Protein AF-A0A1X0Y5N6-F1 (afdb_monomer_lite)

Foldseek 3Di:
DKDKDKDKFFADPPCNVVRVVVSVVVVVVCCVPPAPFWDDKDKDFDDDPNDGGMIMIMTIGDD

Radius of gyration: 12.86 Å; chains: 1; bounding box: 25×18×35 Å

Secondary structure (DSSP, 8-state):
-EEEEEEEEE--TTTHHHHHHHHHHHHHHHHHHH-SEEEEEEEEEEEETTEEEEEEEEEEEE-

Structure (mmCIF, N/CA/C/O backbone):
data_AF-A0A1X0Y5N6-F1
#
_entry.id   AF-A0A1X0Y5N6-F1
#
loop_
_atom_site.group_PDB
_atom_site.id
_atom_site.type_symbol
_atom_site.label_atom_id
_atom_site.label_alt_id
_atom_site.label_comp_id
_atom_site.label_asym_id
_atom_site.label_entity_id
_atom_site.label_seq_id
_atom_site.pdbx_PDB_ins_code
_atom_site.Cartn_x
_atom_site.Cartn_y
_atom_site.Cartn_z
_atom_site.occupancy
_atom_site.B_iso_or_equiv
_atom_site.auth_seq_id
_atom_site.auth_comp_id
_atom_site.auth_asym_id
_atom_site.auth_atom_id
_atom_site.pdbx_PDB_model_num
ATOM 1 N N . MET A 1 1 ? -5.893 5.636 18.568 1.00 94.88 1 MET A N 1
ATOM 2 C CA . MET A 1 1 ? -5.037 6.840 18.330 1.00 94.88 1 MET A CA 1
ATOM 3 C C . MET A 1 1 ? -4.757 6.950 16.835 1.00 94.88 1 MET A C 1
ATOM 5 O O . MET A 1 1 ? -4.605 5.901 16.230 1.00 94.88 1 MET A O 1
ATOM 9 N N . ILE A 1 2 ? -4.678 8.144 16.224 1.00 98.00 2 ILE A N 1
ATOM 10 C CA . ILE A 1 2 ? -4.322 8.244 14.789 1.00 98.00 2 ILE A CA 1
ATOM 11 C C . ILE A 1 2 ? -2.836 7.916 14.608 1.00 98.00 2 ILE A C 1
ATOM 13 O O . ILE A 1 2 ? -1.989 8.479 15.301 1.00 98.00 2 ILE A O 1
ATOM 17 N N . GLN A 1 3 ? -2.533 7.005 13.691 1.00 98.50 3 GLN A N 1
ATOM 18 C CA . GLN A 1 3 ? -1.200 6.514 13.355 1.00 98.50 3 GLN A CA 1
ATOM 19 C C . GLN A 1 3 ? -0.976 6.569 11.838 1.00 98.50 3 GLN A C 1
ATOM 21 O O . GLN A 1 3 ? -1.924 6.574 11.048 1.00 98.50 3 GLN A O 1
ATOM 26 N N . VAL A 1 4 ? 0.295 6.591 11.432 1.00 98.31 4 VAL A N 1
ATOM 27 C CA . VAL A 1 4 ? 0.715 6.562 10.025 1.00 98.31 4 VAL A CA 1
ATOM 28 C C . VAL A 1 4 ? 1.771 5.478 9.846 1.00 98.31 4 VAL A C 1
ATOM 30 O O . VAL A 1 4 ? 2.714 5.395 10.633 1.00 98.31 4 VAL A O 1
ATOM 33 N N . LYS A 1 5 ? 1.627 4.649 8.811 1.00 98.44 5 LYS A N 1
ATOM 34 C CA . LYS A 1 5 ? 2.622 3.644 8.421 1.00 98.44 5 LYS A CA 1
ATOM 35 C C . LYS A 1 5 ? 2.811 3.635 6.911 1.00 98.44 5 LYS A C 1
ATOM 37 O O . LYS A 1 5 ? 1.844 3.758 6.166 1.00 98.44 5 LYS A O 1
ATOM 42 N N . THR A 1 6 ? 4.050 3.463 6.465 1.00 98.31 6 THR A N 1
ATOM 43 C CA . THR A 1 6 ? 4.397 3.346 5.048 1.00 98.31 6 THR A CA 1
ATOM 44 C C . THR A 1 6 ? 4.889 1.942 4.714 1.00 98.31 6 THR A C 1
ATOM 46 O O . THR A 1 6 ? 5.501 1.257 5.537 1.00 98.31 6 THR A O 1
ATOM 49 N N . PHE A 1 7 ? 4.610 1.517 3.488 1.00 98.44 7 PHE A N 1
ATOM 50 C CA . PHE A 1 7 ? 5.044 0.259 2.902 1.00 98.44 7 PHE A CA 1
ATOM 51 C C . PHE A 1 7 ? 5.716 0.576 1.571 1.00 98.44 7 PHE A C 1
ATOM 53 O O . PHE A 1 7 ? 5.159 1.320 0.771 1.00 98.44 7 PHE A O 1
ATOM 60 N N . GLY A 1 8 ? 6.909 0.035 1.343 1.00 97.25 8 GLY A N 1
ATOM 61 C CA . GLY A 1 8 ? 7.605 0.134 0.062 1.00 97.25 8 GLY A CA 1
ATOM 62 C C . GLY A 1 8 ? 7.626 -1.211 -0.654 1.00 97.25 8 GLY A C 1
ATOM 63 O O . GLY A 1 8 ? 7.701 -2.252 0.007 1.00 97.25 8 GLY A O 1
ATOM 64 N N . GLU A 1 9 ? 7.578 -1.176 -1.980 1.00 98.12 9 GLU A N 1
ATOM 65 C CA . GLU A 1 9 ? 7.791 -2.326 -2.861 1.00 98.12 9 GLU A CA 1
ATOM 66 C C . GLU A 1 9 ? 8.618 -1.883 -4.082 1.00 98.12 9 GLU A C 1
ATOM 68 O O . GLU A 1 9 ? 8.205 -0.945 -4.772 1.00 98.12 9 GLU A O 1
ATOM 73 N N . PRO A 1 10 ? 9.788 -2.485 -4.360 1.00 97.56 10 PRO A N 1
ATOM 74 C CA . PRO A 1 10 ? 10.478 -2.271 -5.627 1.00 97.56 10 PRO A CA 1
ATOM 75 C C . PRO A 1 10 ? 9.658 -2.868 -6.776 1.00 97.56 10 PRO A C 1
ATOM 77 O O . PRO A 1 10 ? 9.093 -3.947 -6.646 1.00 97.56 10 PRO A O 1
ATOM 80 N N . LEU A 1 11 ? 9.621 -2.183 -7.916 1.00 97.69 11 LEU A N 1
ATOM 81 C CA . LEU A 1 11 ? 8.925 -2.658 -9.107 1.00 97.69 11 LEU A CA 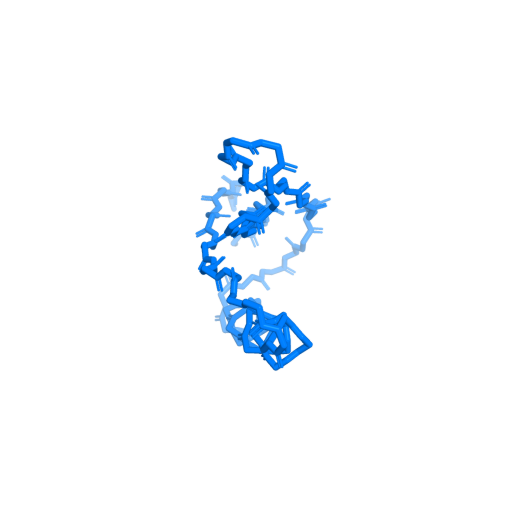1
ATOM 82 C C . LEU A 1 11 ? 9.938 -3.002 -10.193 1.00 97.69 11 LEU A C 1
ATOM 84 O O . LEU A 1 11 ? 10.637 -2.126 -10.708 1.00 97.69 11 LEU A O 1
ATOM 88 N N . GLN A 1 12 ? 10.019 -4.283 -10.546 1.00 95.56 12 GLN A N 1
ATOM 89 C CA . GLN A 1 12 ? 10.913 -4.768 -11.591 1.00 95.56 12 GLN A CA 1
ATOM 90 C C . GLN A 1 12 ? 10.160 -4.960 -12.917 1.00 95.56 12 GLN A C 1
ATOM 92 O O . GLN A 1 12 ? 8.984 -5.351 -12.928 1.00 95.56 12 GLN A O 1
ATOM 97 N N . PRO A 1 13 ? 10.835 -4.759 -14.068 1.00 93.50 13 PRO A N 1
ATOM 98 C CA . PRO A 1 13 ? 10.251 -5.050 -15.371 1.00 93.50 13 PRO A CA 1
ATOM 99 C C . PRO A 1 13 ? 9.669 -6.466 -15.425 1.00 93.50 13 PRO A C 1
ATOM 101 O O . PRO A 1 13 ? 10.320 -7.436 -15.034 1.00 93.50 13 PRO A O 1
ATOM 104 N N . PHE A 1 14 ? 8.432 -6.572 -15.916 1.00 95.44 14 PHE A N 1
ATOM 105 C CA . PHE A 1 14 ? 7.668 -7.822 -16.040 1.00 95.44 14 PHE A CA 1
ATOM 106 C C . PHE A 1 14 ? 7.318 -8.542 -14.724 1.00 95.44 14 PHE A C 1
ATOM 108 O O . PHE A 1 14 ? 6.784 -9.651 -14.773 1.00 95.44 14 PHE A O 1
ATOM 115 N N . LYS A 1 15 ? 7.549 -7.927 -13.557 1.00 97.31 15 LYS A N 1
ATOM 116 C CA . LYS A 1 15 ? 7.164 -8.488 -12.247 1.00 97.31 15 LYS A CA 1
ATOM 117 C C . LYS A 1 15 ? 6.117 -7.674 -11.494 1.00 97.31 15 LYS A C 1
ATOM 119 O O . LYS A 1 15 ? 5.519 -8.200 -10.558 1.00 97.31 15 LYS A O 1
ATOM 124 N N . THR A 1 16 ? 5.809 -6.472 -11.981 1.00 96.50 16 THR A N 1
ATOM 125 C CA . THR A 1 16 ? 4.945 -5.484 -11.322 1.00 96.50 16 THR A CA 1
ATOM 126 C C . THR A 1 16 ? 3.650 -6.056 -10.756 1.00 96.50 16 THR A C 1
ATOM 128 O O . THR A 1 16 ? 3.303 -5.747 -9.626 1.00 96.50 16 THR A O 1
ATOM 131 N N . ARG A 1 17 ? 2.928 -6.913 -11.495 1.00 97.50 17 ARG A N 1
ATOM 132 C CA . ARG A 1 17 ? 1.665 -7.480 -10.989 1.00 97.50 17 ARG A CA 1
ATOM 133 C C . ARG A 1 17 ? 1.873 -8.274 -9.699 1.00 97.50 17 ARG A C 1
ATOM 135 O O . ARG A 1 17 ? 1.135 -8.074 -8.745 1.00 97.50 17 ARG A O 1
ATOM 142 N N . ARG A 1 18 ? 2.880 -9.149 -9.678 1.00 98.31 18 ARG A N 1
ATOM 143 C CA . ARG A 1 18 ? 3.184 -9.979 -8.511 1.00 98.31 18 ARG A CA 1
ATOM 144 C C . ARG A 1 18 ? 3.640 -9.116 -7.337 1.00 98.31 18 ARG A C 1
ATOM 146 O O . ARG A 1 18 ? 3.193 -9.326 -6.224 1.00 98.31 18 ARG A O 1
ATOM 153 N N . 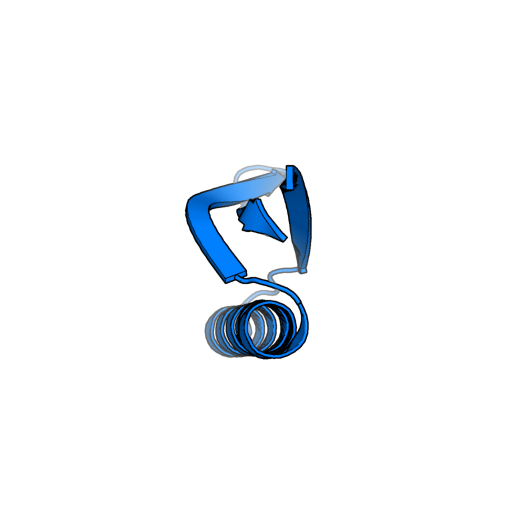GLU A 1 19 ? 4.492 -8.133 -7.602 1.00 98.44 19 GLU A N 1
ATOM 154 C CA . GLU A 1 19 ? 5.013 -7.220 -6.577 1.00 98.44 19 GLU A CA 1
ATOM 155 C C . GLU A 1 19 ? 3.884 -6.380 -5.952 1.00 98.44 19 GLU A C 1
ATOM 157 O O . GLU A 1 19 ? 3.815 -6.233 -4.736 1.00 98.44 19 GLU A O 1
ATOM 162 N N . LEU A 1 20 ? 2.925 -5.903 -6.754 1.00 98.12 20 LEU A N 1
ATOM 163 C CA . LEU A 1 20 ? 1.743 -5.211 -6.232 1.00 98.12 20 LEU A CA 1
ATOM 164 C C . LEU A 1 20 ? 0.824 -6.142 -5.423 1.00 98.12 20 LEU A C 1
ATOM 166 O O . LEU A 1 20 ? 0.314 -5.729 -4.385 1.00 98.12 20 LEU A O 1
ATOM 170 N N . GLU A 1 21 ? 0.651 -7.398 -5.843 1.00 98.38 21 GLU A N 1
ATOM 171 C CA . GLU A 1 21 ? -0.086 -8.409 -5.066 1.00 98.38 21 GLU A CA 1
ATOM 172 C C . GLU A 1 21 ? 0.604 -8.707 -3.719 1.00 98.38 21 GLU A C 1
ATOM 174 O O . GLU A 1 21 ? -0.060 -8.831 -2.688 1.00 98.38 21 GLU A O 1
ATOM 179 N N . GLU A 1 22 ? 1.937 -8.774 -3.701 1.00 98.31 22 GLU A N 1
ATOM 180 C CA . GLU A 1 22 ? 2.747 -8.960 -2.491 1.00 98.31 22 GLU A CA 1
ATOM 181 C C . GLU A 1 22 ? 2.660 -7.738 -1.554 1.00 98.31 22 GLU A C 1
ATOM 183 O O . GLU A 1 22 ? 2.518 -7.896 -0.335 1.00 98.31 22 GLU A O 1
ATOM 188 N N . LEU A 1 23 ? 2.680 -6.517 -2.102 1.00 98.44 23 LEU A N 1
ATOM 189 C CA . LEU A 1 23 ? 2.448 -5.280 -1.351 1.00 98.44 23 LEU A CA 1
ATOM 190 C C . LEU A 1 23 ? 1.049 -5.265 -0.716 1.00 98.44 23 LEU A C 1
ATOM 192 O O . LEU A 1 23 ? 0.928 -5.007 0.485 1.00 98.44 23 LEU A O 1
ATOM 196 N N . ASP A 1 24 ? 0.010 -5.587 -1.489 1.00 98.25 24 ASP A N 1
ATOM 197 C CA . ASP A 1 24 ? -1.373 -5.672 -1.008 1.00 98.25 24 ASP A CA 1
ATOM 198 C C . ASP A 1 24 ? -1.510 -6.695 0.121 1.00 98.25 24 ASP A C 1
ATOM 200 O O . ASP A 1 24 ? -2.101 -6.396 1.162 1.00 98.25 24 ASP A O 1
ATOM 204 N N . ALA A 1 25 ? -0.927 -7.885 -0.041 1.00 98.56 25 ALA A N 1
ATOM 205 C CA . ALA A 1 25 ? -0.973 -8.933 0.972 1.0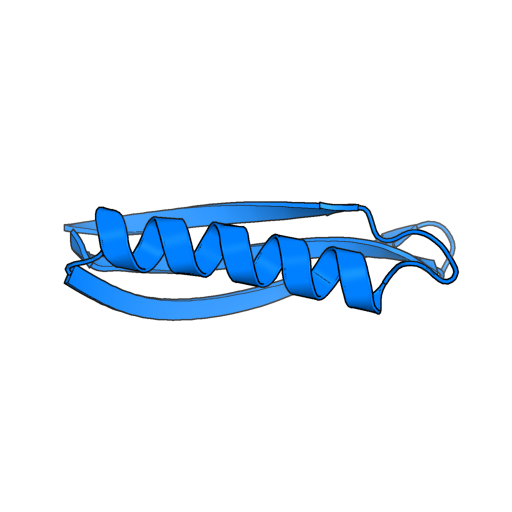0 98.56 25 ALA A CA 1
ATOM 206 C C . ALA A 1 25 ? -0.355 -8.473 2.303 1.00 98.56 25 ALA A C 1
ATOM 208 O O . ALA A 1 25 ? -0.958 -8.666 3.362 1.00 98.56 25 ALA A O 1
ATOM 209 N N . ARG A 1 26 ? 0.809 -7.806 2.262 1.00 98.44 26 ARG A N 1
ATOM 210 C CA . ARG A 1 26 ? 1.474 -7.276 3.468 1.00 98.44 26 ARG A CA 1
ATOM 211 C C . ARG A 1 26 ? 0.659 -6.179 4.149 1.00 98.44 26 ARG A C 1
ATOM 213 O O . ARG A 1 26 ? 0.578 -6.153 5.377 1.00 98.44 26 ARG A O 1
ATOM 220 N N . VAL A 1 27 ? 0.060 -5.279 3.372 1.00 98.50 27 VAL A N 1
ATOM 221 C CA . VAL A 1 27 ? -0.780 -4.197 3.907 1.00 98.50 27 VAL A CA 1
ATOM 222 C C . VAL A 1 27 ? -2.042 -4.775 4.543 1.00 98.50 27 VAL A C 1
ATOM 224 O O . VAL A 1 27 ? -2.376 -4.406 5.666 1.00 98.50 27 VAL A O 1
ATOM 227 N N . ASN A 1 28 ? -2.702 -5.723 3.879 1.00 98.38 28 ASN A N 1
ATOM 228 C CA . ASN A 1 28 ? -3.915 -6.360 4.388 1.00 98.38 28 ASN A CA 1
ATOM 229 C C . ASN A 1 28 ? -3.656 -7.160 5.669 1.00 98.38 28 ASN A C 1
ATOM 231 O O . ASN A 1 28 ? -4.425 -7.028 6.619 1.00 98.38 28 ASN A O 1
ATOM 235 N N . ALA A 1 29 ? -2.559 -7.923 5.735 1.00 98.62 29 ALA A N 1
ATOM 236 C CA . ALA A 1 29 ? -2.164 -8.622 6.959 1.00 98.62 29 ALA A CA 1
ATOM 237 C C . ALA A 1 29 ? -1.974 -7.637 8.123 1.00 98.62 29 ALA A C 1
ATOM 239 O O . ALA A 1 29 ? -2.541 -7.819 9.199 1.00 98.62 29 ALA A O 1
ATOM 240 N N . PHE A 1 30 ? -1.271 -6.525 7.877 1.00 98.62 30 PHE A N 1
ATOM 241 C CA . PHE A 1 30 ? -1.095 -5.483 8.884 1.00 98.62 30 PHE A CA 1
ATOM 242 C C . PHE A 1 30 ? -2.427 -4.873 9.343 1.00 98.62 30 PHE A C 1
ATOM 244 O O . PHE A 1 30 ? -2.609 -4.666 10.543 1.00 98.62 30 PHE A O 1
ATOM 251 N N . VAL A 1 31 ? -3.347 -4.597 8.410 1.00 98.38 31 VAL A N 1
ATOM 252 C CA . VAL A 1 31 ? -4.671 -4.036 8.718 1.00 98.38 31 VAL A CA 1
ATOM 253 C C . VAL A 1 31 ? -5.475 -4.979 9.609 1.00 98.38 31 VAL A C 1
ATOM 255 O O . VAL A 1 31 ? -5.976 -4.545 10.641 1.00 98.38 31 VAL A O 1
ATOM 258 N N . VAL A 1 32 ? -5.553 -6.264 9.258 1.00 98.38 32 VAL A N 1
ATOM 259 C CA . VAL A 1 32 ? -6.313 -7.261 10.031 1.00 98.38 32 VAL A CA 1
ATOM 260 C C . VAL A 1 32 ? -5.778 -7.405 11.457 1.00 98.38 32 VAL A C 1
ATOM 262 O O . VAL A 1 32 ? -6.557 -7.561 12.393 1.00 98.38 32 VAL A O 1
ATOM 265 N N . GLU A 1 33 ? -4.459 -7.345 11.628 1.00 97.94 33 GLU A N 1
ATOM 266 C CA . GLU A 1 33 ? -3.815 -7.587 12.920 1.00 97.94 33 GLU A CA 1
ATOM 267 C C . GLU A 1 33 ? -3.757 -6.351 13.832 1.00 97.94 33 GLU A C 1
ATOM 269 O O . GLU A 1 33 ? -3.746 -6.503 15.052 1.00 97.94 33 GLU A O 1
ATOM 274 N N . ASN A 1 34 ? -3.678 -5.135 13.272 1.00 97.81 34 ASN A N 1
ATOM 275 C CA . ASN A 1 34 ? -3.259 -3.948 14.035 1.00 97.81 34 ASN A CA 1
ATOM 276 C C . ASN A 1 34 ? -4.186 -2.730 13.908 1.00 97.81 34 ASN A C 1
ATOM 278 O O . ASN A 1 34 ? -3.938 -1.724 14.573 1.00 97.81 34 ASN A O 1
ATOM 282 N N . VAL A 1 35 ? -5.198 -2.757 13.037 1.00 98.19 35 VAL A N 1
ATOM 283 C CA . VAL A 1 35 ? -5.964 -1.554 12.678 1.00 98.19 35 VAL A CA 1
ATOM 284 C C . VAL A 1 35 ? -7.423 -1.677 13.104 1.00 98.19 35 VAL A C 1
ATOM 286 O O . VAL A 1 35 ? -8.150 -2.534 12.613 1.00 98.19 35 VAL A O 1
ATOM 289 N N . ALA A 1 36 ? -7.886 -0.757 13.954 1.00 98.12 36 ALA A N 1
ATOM 290 C CA . ALA A 1 36 ? -9.297 -0.646 14.322 1.00 98.12 36 ALA A CA 1
ATOM 291 C C . ALA A 1 36 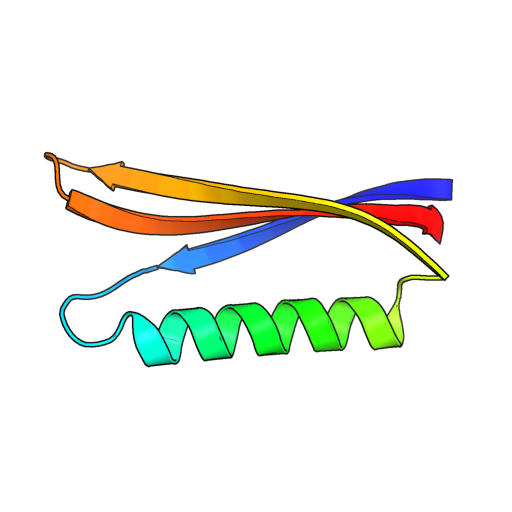? -10.123 0.035 13.217 1.00 98.12 36 ALA A C 1
ATOM 293 O O . ALA A 1 36 ? -11.255 -0.362 12.939 1.00 98.12 36 ALA A O 1
ATOM 294 N N . ARG A 1 37 ? -9.557 1.062 12.565 1.00 98.31 37 ARG A N 1
ATOM 295 C CA . ARG A 1 37 ? -10.202 1.778 11.455 1.00 98.31 37 ARG A CA 1
ATOM 296 C C . ARG A 1 37 ? -9.184 2.342 10.472 1.00 98.31 37 ARG A C 1
ATOM 298 O O . ARG A 1 37 ? -8.260 3.049 10.862 1.00 98.31 37 ARG A O 1
ATOM 305 N N . VAL A 1 38 ? -9.400 2.108 9.180 1.00 98.38 38 VAL A N 1
ATOM 306 C CA . VAL A 1 38 ? -8.643 2.775 8.111 1.00 98.38 38 VAL A CA 1
ATOM 307 C C . VAL A 1 38 ? -9.222 4.171 7.873 1.00 98.38 38 VAL A C 1
ATOM 309 O O . VAL A 1 38 ? -10.428 4.321 7.671 1.00 98.38 38 VAL A O 1
ATOM 312 N N . ILE A 1 39 ? -8.363 5.191 7.896 1.00 98.56 39 ILE A N 1
ATOM 313 C CA . ILE A 1 39 ? -8.724 6.583 7.593 1.00 98.56 39 ILE A CA 1
ATOM 314 C C . ILE A 1 39 ? -8.418 6.898 6.128 1.00 98.56 39 ILE A C 1
ATOM 316 O O . ILE A 1 39 ? -9.246 7.487 5.438 1.00 98.56 39 ILE A O 1
ATOM 320 N N . SER A 1 40 ? -7.225 6.535 5.653 1.00 98.44 40 SER A N 1
ATOM 321 C CA . SER A 1 40 ? -6.787 6.826 4.286 1.00 98.44 40 SER A CA 1
ATOM 322 C C . SER A 1 40 ? -5.717 5.847 3.819 1.00 98.44 40 SER A C 1
ATOM 324 O O . SER A 1 40 ? -4.898 5.382 4.615 1.00 98.44 40 SER A O 1
ATOM 326 N N . VAL A 1 41 ? -5.713 5.583 2.514 1.00 98.25 41 VAL A N 1
ATOM 327 C CA . VAL A 1 41 ? -4.672 4.847 1.794 1.00 98.25 41 VAL A CA 1
ATOM 328 C C . VAL A 1 41 ? -4.247 5.703 0.606 1.00 98.25 41 VAL A C 1
ATOM 330 O O . VAL A 1 41 ? -5.104 6.224 -0.110 1.00 98.25 41 VAL A O 1
ATOM 333 N N . GLN A 1 42 ? -2.944 5.884 0.413 1.00 98.31 42 GLN A N 1
ATOM 334 C CA . GLN A 1 42 ? -2.383 6.658 -0.696 1.00 98.31 42 GLN A CA 1
ATOM 335 C C . GLN A 1 42 ? -1.178 5.938 -1.285 1.00 98.31 42 GLN A C 1
ATOM 337 O O . GLN A 1 42 ? -0.311 5.493 -0.534 1.00 98.31 42 GLN A O 1
ATOM 342 N N . ASP A 1 43 ? -1.107 5.898 -2.610 1.00 98.00 43 ASP A N 1
ATOM 343 C CA . ASP A 1 43 ? 0.004 5.317 -3.356 1.00 98.00 43 ASP A CA 1
ATOM 344 C C . ASP A 1 43 ? 0.810 6.400 -4.062 1.00 98.00 43 ASP A C 1
ATOM 346 O O . ASP A 1 43 ? 0.253 7.333 -4.643 1.00 98.00 43 ASP A O 1
ATOM 350 N N . MET A 1 44 ? 2.132 6.255 -4.031 1.00 97.94 44 MET A N 1
ATOM 351 C CA . MET A 1 44 ? 3.066 7.133 -4.718 1.00 97.94 44 MET A CA 1
ATOM 352 C C . MET A 1 44 ? 4.116 6.298 -5.463 1.00 97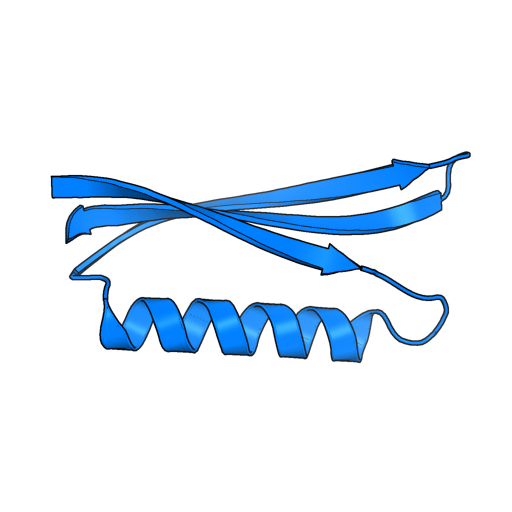.94 44 MET A C 1
ATOM 354 O O . MET A 1 44 ? 4.885 5.575 -4.820 1.00 97.94 44 MET A O 1
ATOM 358 N N . PRO A 1 45 ? 4.189 6.392 -6.804 1.00 97.31 45 PRO A N 1
ATOM 359 C CA . PRO A 1 45 ? 5.235 5.724 -7.559 1.00 97.31 45 PRO A CA 1
ATOM 360 C C . PRO A 1 45 ? 6.591 6.377 -7.280 1.00 97.31 45 PRO A C 1
ATOM 362 O O . PRO A 1 45 ? 6.719 7.603 -7.252 1.00 97.31 45 PRO A O 1
ATOM 365 N N . ILE A 1 46 ? 7.620 5.549 -7.121 1.00 97.38 46 ILE A N 1
ATOM 366 C CA . ILE A 1 46 ? 9.012 5.993 -7.114 1.00 97.38 46 ILE A CA 1
ATOM 367 C C . ILE A 1 46 ? 9.490 5.987 -8.561 1.00 97.38 46 ILE A C 1
ATOM 369 O O . ILE A 1 46 ? 9.450 4.949 -9.225 1.00 97.38 46 ILE A O 1
ATOM 373 N N . THR A 1 47 ? 9.949 7.137 -9.047 1.00 97.06 47 THR A N 1
ATOM 374 C CA . THR A 1 47 ? 10.440 7.284 -10.419 1.00 97.06 47 THR A CA 1
ATOM 375 C C . THR A 1 47 ? 11.936 7.551 -10.455 1.00 97.06 47 THR A C 1
ATOM 377 O O . THR A 1 47 ? 12.417 8.434 -9.748 1.00 97.06 47 THR A O 1
ATOM 380 N N . GLU A 1 48 ? 12.649 6.868 -11.343 1.00 96.25 48 GLU A N 1
ATOM 381 C CA . GLU A 1 48 ? 14.057 7.117 -11.650 1.00 96.25 48 GLU A CA 1
ATOM 382 C C . GLU A 1 48 ? 14.256 7.064 -13.170 1.00 96.25 48 GLU A C 1
ATOM 384 O O . GLU A 1 48 ? 13.768 6.151 -13.836 1.00 96.25 48 GLU A O 1
ATOM 389 N N . ASN A 1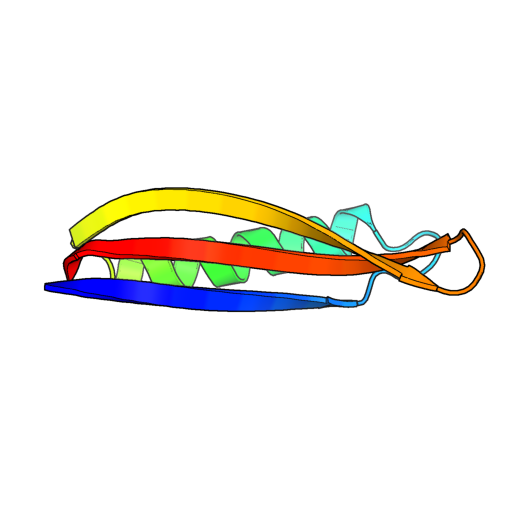 49 ? 14.933 8.067 -13.742 1.00 95.69 49 ASN A N 1
ATOM 390 C CA . ASN A 1 49 ? 15.212 8.156 -15.184 1.00 95.69 49 ASN A CA 1
ATOM 391 C C . ASN A 1 49 ? 13.969 7.957 -16.083 1.00 95.69 49 ASN A C 1
ATOM 393 O O . ASN A 1 49 ? 14.035 7.318 -17.130 1.00 95.69 49 ASN A O 1
ATOM 397 N N . GLY A 1 50 ? 12.812 8.478 -15.657 1.00 93.06 50 GLY A N 1
ATOM 398 C CA . GLY A 1 50 ? 11.541 8.356 -16.385 1.00 93.06 50 GLY A CA 1
ATOM 399 C C . GLY A 1 50 ? 10.845 6.995 -16.260 1.00 93.06 50 GLY A C 1
ATOM 400 O O . GLY A 1 50 ? 9.760 6.823 -16.810 1.00 93.06 50 GLY A O 1
ATOM 401 N N . SER A 1 51 ? 11.424 6.045 -15.523 1.00 94.88 51 SER A N 1
ATOM 402 C CA . SER A 1 51 ? 10.825 4.740 -15.232 1.00 94.88 51 SER A CA 1
ATOM 403 C C . SER A 1 51 ? 10.251 4.707 -13.821 1.00 94.88 51 SER A C 1
ATOM 405 O O . SER A 1 51 ? 10.825 5.287 -12.902 1.00 94.88 51 SER A O 1
ATOM 407 N N . VAL A 1 52 ? 9.137 4.000 -13.628 1.00 96.81 52 VAL A N 1
ATOM 408 C CA . VAL A 1 52 ? 8.637 3.667 -12.287 1.00 96.81 52 VAL A CA 1
ATOM 409 C C . VAL A 1 52 ? 9.413 2.450 -11.785 1.00 96.81 52 VAL A C 1
ATOM 411 O O . VAL A 1 52 ? 9.340 1.387 -12.396 1.00 96.81 52 VAL A O 1
ATOM 414 N N . ILE A 1 53 ? 10.154 2.616 -10.691 1.00 97.31 53 ILE A N 1
ATOM 415 C CA . ILE A 1 53 ? 11.048 1.593 -10.115 1.00 97.31 53 ILE A CA 1
ATOM 416 C C . ILE A 1 53 ? 10.558 1.058 -8.766 1.00 97.31 53 ILE A C 1
ATOM 418 O O . ILE A 1 53 ? 11.188 0.195 -8.159 1.00 97.31 53 ILE A O 1
ATOM 422 N N . GLY A 1 54 ? 9.446 1.587 -8.264 1.00 98.06 54 GLY A N 1
ATOM 423 C CA . GLY A 1 54 ? 8.897 1.205 -6.975 1.00 98.06 54 GLY A CA 1
ATOM 424 C C . GLY A 1 54 ? 7.550 1.851 -6.698 1.00 98.06 54 GLY A C 1
ATOM 425 O O . GLY A 1 54 ? 7.116 2.756 -7.412 1.00 98.06 54 GLY A O 1
ATOM 426 N N . MET A 1 55 ? 6.912 1.398 -5.629 1.00 98.25 55 MET A N 1
ATOM 427 C CA . MET A 1 55 ? 5.679 1.949 -5.084 1.00 98.25 55 MET A CA 1
ATOM 428 C C . MET A 1 55 ? 5.843 2.170 -3.583 1.00 98.25 55 MET A C 1
ATOM 430 O O . MET A 1 55 ? 6.358 1.304 -2.874 1.00 98.25 55 MET A O 1
ATOM 434 N N . ILE A 1 56 ? 5.378 3.317 -3.093 1.00 98.38 56 ILE A N 1
ATOM 435 C CA . ILE A 1 56 ? 5.189 3.574 -1.666 1.00 98.38 56 ILE A CA 1
ATOM 436 C C . ILE A 1 56 ? 3.692 3.669 -1.404 1.00 98.38 56 ILE A C 1
ATOM 438 O O . ILE A 1 56 ? 3.028 4.532 -1.971 1.00 98.38 56 ILE A O 1
ATOM 442 N N . ARG A 1 57 ? 3.179 2.834 -0.499 1.00 98.62 57 ARG A N 1
ATOM 443 C CA . ARG A 1 57 ? 1.821 2.938 0.039 1.00 98.62 57 ARG A CA 1
ATOM 444 C C . ARG A 1 57 ? 1.849 3.505 1.448 1.00 98.62 57 ARG A C 1
ATOM 446 O O . ARG A 1 57 ? 2.511 2.961 2.331 1.00 98.62 57 ARG A O 1
ATOM 453 N N . THR A 1 58 ? 1.096 4.569 1.679 1.00 98.62 58 THR A N 1
ATOM 454 C CA . THR A 1 58 ? 0.899 5.178 2.997 1.00 98.62 58 THR A CA 1
ATOM 455 C C . THR A 1 58 ? -0.480 4.817 3.531 1.00 98.62 58 THR A C 1
ATOM 457 O O . THR A 1 58 ? -1.482 5.021 2.849 1.00 98.62 58 THR A O 1
ATOM 460 N N . LEU A 1 59 ? -0.525 4.312 4.762 1.00 98.69 59 LEU A N 1
ATOM 461 C CA . LEU A 1 59 ? -1.735 3.969 5.500 1.00 98.69 59 LEU A CA 1
ATOM 462 C C . LEU A 1 59 ? -1.878 4.900 6.708 1.00 98.69 59 LEU A C 1
ATOM 464 O O . LEU A 1 59 ? -1.009 4.930 7.582 1.00 98.69 59 LEU A O 1
ATOM 468 N N . VAL A 1 60 ? -2.994 5.624 6.771 1.00 98.75 60 VAL A N 1
ATOM 469 C CA . VAL A 1 60 ? -3.418 6.401 7.944 1.00 98.75 60 VAL A CA 1
ATOM 470 C C . VAL A 1 60 ? -4.551 5.642 8.622 1.00 98.75 60 VAL A C 1
ATOM 472 O O . VAL A 1 60 ? -5.524 5.271 7.960 1.00 98.75 60 VAL A O 1
ATOM 475 N N . TYR A 1 61 ? -4.431 5.388 9.923 1.00 98.69 61 TYR A N 1
ATOM 476 C CA . TYR A 1 61 ? -5.331 4.480 10.630 1.00 98.69 61 TYR A CA 1
ATOM 477 C C . TYR A 1 61 ? -5.491 4.814 12.114 1.00 98.69 61 TYR A C 1
ATOM 479 O O . TYR A 1 61 ? -4.692 5.553 12.685 1.00 98.69 61 TYR A O 1
ATOM 487 N N . GLU A 1 62 ? -6.527 4.258 12.732 1.00 98.56 62 GLU A N 1
ATOM 488 C CA . GLU A 1 62 ? -6.739 4.272 14.177 1.00 98.56 62 GLU A CA 1
ATOM 489 C C . GLU A 1 62 ? -6.387 2.905 14.770 1.00 98.56 62 GLU A C 1
ATOM 491 O O . GLU A 1 62 ? -6.805 1.872 14.236 1.00 98.56 62 GLU A O 1
ATOM 496 N N . THR A 1 63 ? -5.626 2.921 15.866 1.00 94.62 63 THR A N 1
ATOM 497 C CA . THR A 1 63 ? -5.456 1.796 16.802 1.00 94.62 63 THR A CA 1
ATOM 498 C C . THR A 1 63 ? -6.419 1.877 17.970 1.00 94.62 63 THR A C 1
ATOM 500 O O . THR A 1 63 ? -6.707 3.024 18.410 1.00 94.62 63 THR A O 1
#

Organism: NCBI:txid1969733

pLDDT: mean 97.66, std 1.29, range [93.06, 98.75]

Sequence (63 aa):
MIQVKTFGEPLQPFKTRRELEELDARVNAFVVENVARVISVQDMPITENGSVIGMIRTLVYET